Protein AF-Q116Q1-F1 (afdb_monomer_lite)

Structure (mmCIF, N/CA/C/O backbone):
data_AF-Q116Q1-F1
#
_entry.id   AF-Q116Q1-F1
#
loop_
_atom_site.group_PDB
_atom_site.id
_atom_site.type_symbol
_atom_site.label_atom_id
_atom_site.label_alt_id
_atom_site.label_comp_id
_atom_site.label_asym_id
_atom_site.label_entity_id
_atom_site.label_seq_id
_atom_site.pdbx_PDB_ins_code
_atom_site.Cartn_x
_atom_site.Cartn_y
_atom_site.Cartn_z
_atom_site.occupancy
_atom_site.B_iso_or_equiv
_atom_site.auth_seq_id
_atom_site.auth_comp_id
_atom_site.auth_asym_id
_atom_site.auth_atom_id
_atom_site.pdbx_PDB_model_num
ATOM 1 N N . MET A 1 1 ? -2.885 -5.735 7.124 1.00 96.00 1 MET A N 1
ATOM 2 C CA . MET A 1 1 ? -1.656 -5.070 6.624 1.00 96.00 1 MET A CA 1
ATOM 3 C C . MET A 1 1 ? -1.013 -5.910 5.526 1.00 96.00 1 MET A C 1
ATOM 5 O O . MET A 1 1 ? -1.281 -7.106 5.496 1.00 96.00 1 MET A O 1
ATOM 9 N N . GLY A 1 2 ? -0.150 -5.344 4.675 1.00 97.50 2 GLY A N 1
ATOM 10 C CA . GLY A 1 2 ? 0.591 -6.133 3.679 1.00 97.50 2 GLY A CA 1
ATOM 11 C C . GLY A 1 2 ? 1.700 -5.373 2.941 1.00 97.50 2 GLY A C 1
ATOM 12 O O . GLY A 1 2 ? 1.792 -4.153 3.033 1.00 97.50 2 GLY A O 1
ATOM 13 N N . VAL A 1 3 ? 2.550 -6.102 2.210 1.00 97.56 3 VAL A N 1
ATOM 14 C CA . VAL A 1 3 ? 3.649 -5.556 1.386 1.00 97.56 3 VAL A CA 1
ATOM 15 C C . VAL A 1 3 ? 3.452 -5.983 -0.068 1.00 97.56 3 VAL A C 1
ATOM 17 O O . VAL A 1 3 ? 3.069 -7.129 -0.308 1.00 97.56 3 VAL A O 1
ATOM 20 N N . SER A 1 4 ? 3.742 -5.116 -1.044 1.00 96.38 4 SER A N 1
ATOM 21 C CA . SER A 1 4 ? 3.689 -5.466 -2.475 1.00 96.38 4 SER A CA 1
ATOM 22 C C . SER A 1 4 ? 2.294 -5.995 -2.871 1.00 96.38 4 SER A C 1
ATOM 24 O O . SER A 1 4 ? 1.290 -5.313 -2.654 1.00 96.38 4 SER A O 1
ATOM 26 N N . SER A 1 5 ? 2.186 -7.217 -3.402 1.00 94.69 5 SER A N 1
ATOM 27 C CA . SER A 1 5 ? 0.910 -7.885 -3.704 1.00 94.69 5 SER A CA 1
ATOM 28 C C . SER A 1 5 ? 0.043 -8.122 -2.463 1.00 94.69 5 SER A C 1
ATOM 30 O O . SER A 1 5 ? -1.176 -7.986 -2.535 1.00 94.69 5 SER A O 1
ATOM 32 N N . GLY A 1 6 ? 0.646 -8.396 -1.303 1.00 97.50 6 GLY A N 1
ATOM 33 C CA . GLY A 1 6 ? -0.084 -8.454 -0.034 1.00 97.50 6 GLY A CA 1
ATOM 34 C C . GLY A 1 6 ? -0.644 -7.088 0.373 1.00 97.50 6 GLY A C 1
ATOM 35 O O . GLY A 1 6 ? -1.703 -7.011 0.986 1.00 97.50 6 GLY A O 1
ATOM 36 N N . GLY A 1 7 ? 0.037 -6.005 -0.009 1.00 98.06 7 GLY A N 1
ATOM 37 C CA . GLY A 1 7 ? -0.449 -4.636 0.156 1.00 98.06 7 GLY A CA 1
ATOM 38 C C . GLY A 1 7 ? -1.680 -4.352 -0.706 1.00 98.06 7 GLY A C 1
ATOM 39 O O . GLY A 1 7 ? -2.685 -3.865 -0.198 1.00 98.06 7 GLY A O 1
ATOM 40 N N . TYR A 1 8 ? -1.642 -4.749 -1.984 1.00 97.44 8 TYR A N 1
ATOM 41 C CA . TYR A 1 8 ? -2.812 -4.717 -2.874 1.00 97.44 8 TYR A CA 1
ATOM 42 C C . TYR A 1 8 ? -4.001 -5.478 -2.270 1.00 97.44 8 TYR A C 1
ATOM 44 O O . TYR A 1 8 ? -5.095 -4.928 -2.178 1.00 97.44 8 TYR A O 1
ATOM 52 N N . ALA A 1 9 ? -3.778 -6.710 -1.799 1.00 97.50 9 ALA A N 1
ATOM 53 C CA . ALA A 1 9 ? -4.835 -7.533 -1.215 1.00 97.50 9 ALA A CA 1
ATOM 54 C C . ALA A 1 9 ? -5.425 -6.903 0.055 1.00 97.50 9 ALA A C 1
ATOM 56 O O . ALA A 1 9 ? -6.639 -6.915 0.236 1.00 97.50 9 ALA A O 1
ATOM 57 N N . ALA A 1 10 ? -4.585 -6.311 0.911 1.00 98.44 10 ALA A N 1
ATOM 58 C CA . ALA A 1 10 ? -5.040 -5.620 2.113 1.00 98.44 10 ALA A CA 1
ATOM 59 C C . ALA A 1 10 ? -5.909 -4.395 1.784 1.00 98.44 10 ALA A C 1
ATOM 61 O O . ALA A 1 10 ? -6.931 -4.193 2.435 1.00 98.44 10 ALA A O 1
ATOM 62 N N . ILE A 1 11 ? -5.527 -3.608 0.772 1.00 98.56 11 ILE A N 1
ATOM 63 C CA . ILE A 1 11 ? -6.319 -2.459 0.314 1.00 98.56 11 ILE A CA 1
ATOM 64 C C . ILE A 1 11 ? -7.645 -2.942 -0.278 1.00 98.56 11 ILE A C 1
ATOM 66 O O . ILE A 1 11 ? -8.688 -2.483 0.164 1.00 98.56 11 ILE A O 1
ATOM 70 N N . LEU A 1 12 ? -7.617 -3.907 -1.205 1.00 97.81 12 LEU A N 1
ATOM 71 C CA . LEU A 1 12 ? -8.819 -4.495 -1.808 1.00 97.81 12 LEU A CA 1
ATOM 72 C C . LEU A 1 12 ? -9.795 -5.011 -0.744 1.00 97.81 12 LEU A C 1
ATOM 74 O O . LEU A 1 12 ? -10.980 -4.693 -0.786 1.00 97.81 12 LEU A O 1
ATOM 78 N N . PHE A 1 13 ? -9.296 -5.786 0.220 1.00 98.12 13 PHE A N 1
ATOM 79 C CA . PHE A 1 13 ? -10.111 -6.306 1.311 1.00 98.12 13 PHE A CA 1
ATOM 80 C C . PHE A 1 13 ? -10.707 -5.177 2.156 1.00 98.12 13 PHE A C 1
ATOM 82 O O . PHE A 1 13 ? -11.906 -5.183 2.408 1.00 98.12 13 PHE A O 1
ATOM 89 N N . GLY A 1 14 ? -9.902 -4.182 2.548 1.00 98.19 14 GLY A N 1
ATOM 90 C CA . GLY A 1 14 ? -10.401 -3.042 3.317 1.00 98.19 14 GLY A CA 1
ATOM 91 C C . GLY A 1 14 ? -11.479 -2.257 2.572 1.00 98.19 14 GLY A C 1
ATOM 92 O O . GLY A 1 14 ? -12.519 -1.955 3.147 1.00 98.19 14 GLY A O 1
ATOM 93 N N . SER A 1 15 ? -11.281 -2.053 1.269 1.00 98.00 15 SER A N 1
ATOM 94 C CA . SER A 1 15 ? -12.232 -1.393 0.376 1.00 98.00 15 SER A CA 1
ATOM 95 C C . SER A 1 15 ? -13.569 -2.119 0.260 1.00 98.00 15 SER A C 1
ATOM 97 O O . SER A 1 15 ? -14.615 -1.478 0.264 1.00 98.00 15 SER A O 1
ATOM 99 N N . LEU A 1 16 ? -13.553 -3.451 0.189 1.00 97.88 16 LEU A N 1
ATOM 100 C CA . LEU A 1 16 ? -14.773 -4.254 0.069 1.00 97.88 16 LEU A CA 1
ATOM 101 C C . LEU A 1 16 ? -15.479 -4.495 1.406 1.00 97.88 16 LEU A C 1
ATOM 103 O O . LEU A 1 16 ? -16.698 -4.644 1.432 1.00 97.88 16 LEU A O 1
ATOM 107 N N . CYS A 1 17 ? -14.724 -4.584 2.499 1.00 98.25 17 CYS A N 1
ATOM 108 C CA . CYS A 1 17 ? -15.245 -4.977 3.806 1.00 98.25 17 CYS A CA 1
ATOM 109 C C . CYS A 1 17 ? -15.451 -3.809 4.770 1.00 98.25 17 CYS A C 1
ATOM 111 O O . CYS A 1 17 ? -15.923 -4.059 5.876 1.00 98.25 17 CYS A O 1
ATOM 113 N N . HIS A 1 18 ? -15.117 -2.574 4.376 1.00 97.62 18 HIS A N 1
ATOM 114 C CA . HIS A 1 18 ? -15.358 -1.380 5.192 1.00 97.62 18 HIS A CA 1
ATOM 115 C C . HIS A 1 18 ? -14.740 -1.504 6.599 1.00 97.62 18 HIS A C 1
ATOM 117 O O . HIS A 1 18 ? -15.380 -1.269 7.622 1.00 97.62 18 HIS A O 1
ATOM 123 N N . ILE A 1 19 ? -13.482 -1.961 6.661 1.00 96.25 19 ILE A N 1
ATOM 124 C CA . ILE A 1 19 ? -12.756 -2.119 7.933 1.00 96.25 19 ILE A CA 1
ATOM 125 C C . ILE A 1 19 ? -12.252 -0.767 8.442 1.00 96.25 19 ILE A C 1
ATOM 127 O O . ILE A 1 19 ? -12.264 0.213 7.712 1.00 96.25 19 ILE A O 1
ATOM 131 N N . THR A 1 20 ? -11.729 -0.708 9.665 1.00 96.44 20 THR A N 1
ATOM 132 C CA . THR A 1 20 ? -11.251 0.565 10.226 1.00 96.44 20 THR A CA 1
ATOM 133 C C . THR A 1 20 ? -9.931 1.032 9.617 1.00 96.44 20 THR A C 1
ATOM 135 O O . THR A 1 20 ? -9.816 2.189 9.242 1.00 96.44 20 THR A O 1
ATOM 138 N N . ASN A 1 21 ? -8.927 0.155 9.510 1.00 97.94 21 ASN A N 1
ATOM 139 C CA . ASN A 1 21 ? -7.569 0.552 9.128 1.00 97.94 21 ASN A CA 1
ATOM 140 C C . ASN A 1 21 ? -6.888 -0.449 8.182 1.00 97.94 21 ASN A C 1
ATOM 142 O O . ASN A 1 21 ? -6.912 -1.664 8.401 1.00 97.94 21 ASN A O 1
ATOM 146 N N . VAL A 1 22 ? -6.160 0.068 7.192 1.00 98.25 22 VAL A N 1
ATOM 147 C CA . VAL A 1 22 ? -5.244 -0.682 6.322 1.00 98.25 22 VAL A CA 1
ATOM 148 C C . VAL A 1 22 ? -3.865 -0.033 6.352 1.00 98.25 22 VAL A C 1
ATOM 150 O O . VAL A 1 22 ? -3.713 1.132 6.011 1.00 98.25 22 VAL A O 1
ATOM 153 N N . ILE A 1 23 ? -2.826 -0.816 6.654 1.00 98.25 23 ILE A N 1
ATOM 154 C CA . ILE A 1 23 ? -1.431 -0.417 6.413 1.00 98.25 23 ILE A CA 1
ATOM 155 C C . ILE A 1 23 ? -0.876 -1.227 5.246 1.00 98.25 23 ILE A C 1
ATOM 157 O O . ILE A 1 23 ? -0.916 -2.464 5.268 1.00 98.25 23 ILE A O 1
ATOM 161 N N . SER A 1 24 ? -0.321 -0.541 4.252 1.00 98.25 24 SER A N 1
ATOM 162 C CA . SER A 1 24 ? 0.277 -1.172 3.083 1.00 98.25 24 SER A CA 1
ATOM 163 C C . SER A 1 24 ? 1.633 -0.566 2.735 1.00 98.25 24 SER A C 1
ATOM 165 O O . SER A 1 24 ? 1.777 0.652 2.665 1.00 98.25 24 SER A O 1
ATOM 167 N N . PHE A 1 25 ? 2.622 -1.414 2.463 1.00 98.19 25 PHE A N 1
ATOM 168 C CA . PHE A 1 25 ? 3.969 -1.004 2.069 1.00 98.19 25 PHE A CA 1
ATOM 169 C C . PHE A 1 25 ? 4.221 -1.356 0.609 1.00 98.19 25 PHE A C 1
ATOM 171 O O . PHE A 1 25 ? 4.010 -2.500 0.201 1.00 98.19 25 PHE A O 1
ATOM 178 N N . ILE A 1 26 ? 4.680 -0.376 -0.170 1.00 97.62 26 ILE A N 1
ATOM 179 C CA . ILE A 1 26 ? 4.964 -0.474 -1.607 1.00 97.62 26 ILE A CA 1
ATOM 180 C C . ILE A 1 26 ? 3.903 -1.281 -2.384 1.00 97.62 26 ILE A C 1
ATOM 182 O O . ILE A 1 26 ? 4.263 -2.193 -3.135 1.00 97.62 26 ILE A O 1
ATOM 186 N N . PRO A 1 27 ? 2.590 -1.021 -2.185 1.00 97.81 27 PRO A N 1
ATOM 187 C CA . PRO A 1 27 ? 1.555 -1.757 -2.899 1.00 97.81 27 PRO A CA 1
ATOM 188 C C . PRO A 1 27 ? 1.669 -1.538 -4.400 1.00 97.81 27 PRO A C 1
ATOM 190 O O . PRO A 1 27 ? 2.030 -0.454 -4.845 1.00 97.81 27 PRO A O 1
ATOM 193 N N . ARG A 1 28 ? 1.239 -2.532 -5.175 1.00 94.94 28 ARG A N 1
ATOM 194 C CA . ARG A 1 28 ? 0.952 -2.365 -6.601 1.00 94.94 28 ARG A CA 1
ATOM 195 C C . ARG A 1 28 ? -0.554 -2.176 -6.780 1.00 94.94 28 ARG A C 1
ATOM 197 O O . ARG A 1 28 ? -1.280 -3.158 -6.787 1.00 94.94 28 ARG A O 1
ATOM 204 N N . THR A 1 29 ? -1.035 -0.937 -6.857 1.00 96.25 29 THR A N 1
ATOM 205 C CA . THR A 1 29 ? -2.481 -0.616 -6.845 1.00 96.25 29 THR A CA 1
ATOM 206 C C . THR A 1 29 ? -3.115 -0.581 -8.235 1.00 96.25 29 THR A C 1
ATOM 208 O O . THR A 1 29 ? -4.340 -0.588 -8.349 1.00 96.25 29 THR A O 1
ATOM 211 N N . ASN A 1 30 ? -2.290 -0.552 -9.283 1.00 94.88 30 ASN A N 1
ATOM 212 C CA . ASN A 1 30 ? -2.715 -0.660 -10.667 1.00 94.88 30 ASN A CA 1
ATOM 213 C C . ASN A 1 30 ? -2.007 -1.851 -11.328 1.00 94.88 30 ASN A C 1
ATOM 215 O O . ASN A 1 30 ? -0.781 -1.875 -11.493 1.00 94.88 30 ASN A O 1
ATOM 219 N N . LEU A 1 31 ? -2.804 -2.850 -11.694 1.00 92.50 31 LEU A N 1
ATOM 220 C CA . LEU A 1 31 ? -2.360 -4.112 -12.270 1.00 92.50 31 LEU A CA 1
ATOM 221 C C . LEU A 1 31 ? -2.384 -4.117 -13.805 1.00 92.50 31 LEU A C 1
ATOM 223 O O . LEU A 1 31 ? -2.158 -5.168 -14.404 1.00 92.50 31 LEU A O 1
ATOM 227 N N . LYS A 1 32 ? -2.612 -2.969 -14.456 1.00 88.31 32 LYS A N 1
ATOM 228 C CA . LYS A 1 32 ? -2.663 -2.861 -15.919 1.00 88.31 32 LYS A CA 1
ATOM 229 C C . LYS A 1 32 ? -1.494 -3.586 -16.591 1.00 88.31 32 LYS A C 1
ATOM 231 O O . LYS A 1 32 ? -0.326 -3.369 -16.261 1.00 88.31 32 LYS A O 1
ATOM 236 N N . GLY A 1 33 ? -1.821 -4.441 -17.559 1.00 82.12 33 GLY A N 1
ATOM 237 C CA . GLY A 1 33 ? -0.846 -5.220 -18.328 1.00 82.12 33 GLY A CA 1
ATOM 238 C C . GLY A 1 33 ? -0.367 -6.512 -17.656 1.00 82.12 33 GLY A C 1
ATOM 239 O O . GLY A 1 33 ? 0.424 -7.239 -18.258 1.00 82.12 33 GLY A O 1
ATOM 240 N N . ILE A 1 34 ? -0.841 -6.843 -16.449 1.00 84.38 34 ILE A N 1
ATOM 241 C CA . ILE A 1 34 ? -0.650 -8.176 -15.866 1.00 84.38 34 ILE A CA 1
ATOM 242 C C . ILE A 1 34 ? -1.602 -9.166 -16.543 1.00 84.38 34 ILE A C 1
ATOM 244 O O . ILE A 1 34 ? -2.801 -8.926 -16.660 1.00 84.38 34 ILE A O 1
ATOM 248 N N . ARG A 1 35 ? -1.071 -10.316 -16.965 1.00 80.56 35 ARG A N 1
ATOM 249 C CA . ARG A 1 35 ? -1.886 -11.439 -17.448 1.00 80.56 35 ARG A CA 1
ATOM 250 C C . ARG A 1 35 ? -2.498 -12.190 -16.265 1.00 80.56 35 ARG A C 1
ATOM 252 O O . ARG A 1 35 ? -1.827 -12.382 -15.257 1.00 80.56 35 ARG A O 1
ATOM 259 N N . GLY A 1 36 ? -3.730 -12.670 -16.415 1.00 76.06 36 GLY A N 1
ATOM 260 C CA . GLY A 1 36 ? -4.406 -13.474 -15.388 1.00 76.06 36 GLY A CA 1
ATOM 261 C C . GLY A 1 36 ? -5.237 -12.673 -14.384 1.00 76.06 36 GLY A C 1
ATOM 262 O O . GLY A 1 36 ? -5.636 -13.222 -13.361 1.00 76.06 36 GLY A O 1
ATOM 263 N N . ILE A 1 37 ? -5.526 -11.398 -14.669 1.00 76.00 37 ILE A N 1
ATOM 264 C CA . ILE A 1 37 ? -6.600 -10.681 -13.976 1.00 76.00 37 ILE A CA 1
ATOM 265 C C . ILE A 1 37 ? -7.918 -11.348 -14.371 1.00 76.00 37 ILE A C 1
ATOM 267 O O . ILE A 1 37 ? -8.279 -11.372 -15.545 1.00 76.00 37 ILE A O 1
ATOM 271 N N . VAL A 1 38 ? -8.592 -11.937 -13.386 1.00 75.62 38 VAL A N 1
ATOM 272 C CA . VAL A 1 38 ? -9.852 -12.666 -13.596 1.00 75.62 38 VAL A CA 1
ATOM 273 C C . VAL A 1 38 ? -11.019 -11.693 -13.767 1.00 75.62 38 VAL A C 1
ATOM 275 O O . VAL A 1 38 ? -11.920 -11.950 -14.558 1.00 75.62 38 VAL A O 1
ATOM 278 N N . ASP A 1 39 ? -10.978 -10.563 -13.057 1.00 87.38 39 ASP A N 1
ATOM 279 C CA . ASP A 1 39 ? -12.001 -9.522 -13.113 1.00 87.38 39 ASP A CA 1
ATOM 280 C C . ASP A 1 39 ? -11.353 -8.132 -13.203 1.00 87.38 39 ASP A C 1
ATOM 282 O O . ASP A 1 39 ? -10.658 -7.673 -12.289 1.00 87.38 39 ASP A O 1
ATOM 286 N N . ASN A 1 40 ? -11.609 -7.455 -14.325 1.00 88.88 40 ASN A N 1
ATOM 287 C CA . ASN A 1 40 ? -11.079 -6.129 -14.641 1.00 88.88 40 ASN A CA 1
ATOM 288 C C . ASN A 1 40 ? -11.537 -5.052 -13.648 1.00 88.88 40 ASN A C 1
ATOM 290 O O . ASN A 1 40 ? -10.868 -4.027 -13.514 1.00 88.88 40 ASN A O 1
ATOM 294 N N . LYS A 1 41 ? -12.635 -5.278 -12.911 1.00 91.69 41 LYS A N 1
ATOM 295 C CA . LYS A 1 41 ? -13.083 -4.387 -11.832 1.00 91.69 41 LYS A CA 1
ATOM 296 C C . LYS A 1 41 ? -11.994 -4.174 -10.781 1.00 91.69 41 LYS A C 1
ATOM 298 O O . LYS A 1 41 ? -11.883 -3.079 -10.232 1.00 91.69 41 LYS A O 1
ATOM 303 N N . TYR A 1 42 ? -11.185 -5.199 -10.518 1.00 93.25 42 TYR A N 1
ATOM 304 C CA . TYR A 1 42 ? -10.134 -5.163 -9.503 1.00 93.25 42 TYR A CA 1
ATOM 305 C C . TYR A 1 42 ? -8.753 -4.820 -10.079 1.00 93.25 42 TYR A C 1
ATOM 307 O O . TYR A 1 42 ? -7.777 -4.780 -9.333 1.00 93.25 42 TYR A O 1
ATOM 315 N N . GLU A 1 43 ? -8.637 -4.530 -11.380 1.00 94.81 43 GLU A N 1
ATOM 316 C CA . GLU A 1 43 ? -7.355 -4.159 -11.995 1.00 94.81 43 GLU A CA 1
ATOM 317 C C . GLU A 1 43 ? -6.760 -2.897 -11.354 1.00 94.81 43 GLU A C 1
ATOM 319 O O . GLU A 1 43 ? -5.566 -2.854 -11.050 1.00 94.81 43 GLU A O 1
ATOM 324 N N . ASN A 1 44 ? -7.587 -1.871 -11.143 1.00 96.12 44 ASN A N 1
ATOM 325 C CA . ASN A 1 44 ? -7.169 -0.612 -10.543 1.00 96.12 44 ASN A CA 1
ATOM 326 C C . ASN A 1 44 ? -7.965 -0.344 -9.267 1.00 96.12 44 ASN A C 1
ATOM 328 O O . ASN A 1 44 ? -9.165 -0.063 -9.318 1.00 96.12 44 ASN A O 1
ATOM 332 N N . LEU A 1 45 ? -7.269 -0.363 -8.128 1.00 97.12 45 LEU A N 1
ATOM 333 C CA . LEU A 1 45 ? -7.885 -0.156 -6.820 1.00 97.12 45 LEU A CA 1
ATOM 334 C C . LEU A 1 45 ? -8.533 1.226 -6.671 1.00 97.12 45 LEU A C 1
ATOM 336 O O . LEU A 1 45 ? -9.445 1.378 -5.868 1.00 97.12 45 LEU A O 1
ATOM 340 N N . LYS A 1 46 ? -8.143 2.212 -7.489 1.00 96.69 46 LYS A N 1
ATOM 341 C CA . LYS A 1 46 ? -8.742 3.555 -7.495 1.00 96.69 46 LYS A CA 1
ATOM 342 C C . LYS A 1 46 ? -10.264 3.532 -7.659 1.00 96.69 46 LYS A C 1
ATOM 344 O O . LYS A 1 46 ? -10.945 4.408 -7.145 1.00 96.69 46 LYS A O 1
ATOM 349 N N . ASN A 1 47 ? -10.793 2.527 -8.354 1.00 95.12 47 ASN A N 1
ATOM 350 C CA . ASN A 1 47 ? -12.221 2.417 -8.652 1.00 95.12 47 ASN A CA 1
ATOM 351 C C . ASN A 1 47 ? -13.039 1.759 -7.532 1.00 95.12 47 ASN A C 1
ATOM 353 O O . ASN A 1 47 ? -14.256 1.655 -7.662 1.00 95.12 47 ASN A O 1
ATOM 357 N N . ILE A 1 48 ? -12.388 1.265 -6.478 1.00 96.50 48 ILE A N 1
ATOM 358 C CA . ILE A 1 48 ? -13.052 0.527 -5.398 1.00 96.50 48 ILE A CA 1
ATOM 359 C C . ILE A 1 48 ? -12.757 1.083 -4.004 1.00 96.50 48 ILE A C 1
ATOM 361 O O . ILE A 1 48 ? -13.402 0.633 -3.065 1.00 96.50 48 ILE A O 1
ATOM 365 N N . ILE A 1 49 ? -11.810 2.024 -3.860 1.00 97.75 49 ILE A N 1
ATOM 366 C CA . ILE A 1 49 ? -11.518 2.676 -2.575 1.00 97.75 49 ILE A CA 1
ATOM 367 C C . ILE A 1 49 ? -12.811 3.220 -1.964 1.00 97.75 49 ILE A C 1
ATOM 369 O O . ILE A 1 49 ? -13.574 3.930 -2.621 1.00 97.75 49 ILE A O 1
ATOM 373 N N . ASN A 1 50 ? -13.028 2.890 -0.694 1.00 97.56 50 ASN A N 1
ATOM 374 C CA . ASN A 1 50 ? -14.094 3.454 0.122 1.00 97.56 50 ASN A CA 1
ATOM 375 C C . ASN A 1 50 ? -13.573 4.646 0.955 1.00 97.56 50 ASN A C 1
ATOM 377 O O . ASN A 1 50 ? -12.369 4.918 1.018 1.00 97.56 50 ASN A O 1
ATOM 381 N N . ASN A 1 51 ? -14.492 5.372 1.590 1.00 95.94 51 ASN A N 1
ATOM 382 C CA . ASN A 1 51 ? -14.170 6.584 2.352 1.00 95.94 51 ASN A CA 1
ATOM 383 C C . ASN A 1 51 ? -14.187 6.382 3.873 1.00 95.94 51 ASN A C 1
ATOM 385 O O . ASN A 1 51 ? -13.917 7.328 4.603 1.00 95.94 51 ASN A O 1
ATOM 389 N N . ASP A 1 52 ? -14.527 5.187 4.344 1.00 97.19 52 ASP A N 1
ATOM 390 C CA . ASP A 1 52 ? -14.732 4.849 5.754 1.00 97.19 52 ASP A CA 1
ATOM 391 C C . ASP A 1 52 ? -13.657 3.918 6.335 1.00 97.19 52 ASP A C 1
ATOM 393 O O . ASP A 1 52 ? -13.613 3.717 7.545 1.00 97.19 52 ASP A O 1
ATOM 397 N N . THR A 1 53 ? -12.760 3.391 5.499 1.00 98.12 53 THR A N 1
ATOM 398 C CA . THR A 1 53 ? -11.514 2.759 5.944 1.00 98.12 53 THR A CA 1
ATOM 399 C C . THR A 1 53 ? -10.369 3.759 5.886 1.00 98.12 53 THR A C 1
ATOM 401 O O . THR A 1 53 ? -10.170 4.384 4.854 1.00 98.12 53 THR A O 1
ATOM 404 N N . ASP A 1 54 ? -9.549 3.853 6.929 1.00 97.88 54 ASP A N 1
ATOM 405 C CA . ASP A 1 54 ? -8.319 4.645 6.905 1.00 97.88 54 ASP A CA 1
ATOM 406 C C . ASP A 1 54 ? -7.168 3.842 6.282 1.00 97.88 54 ASP A C 1
ATOM 408 O O . ASP A 1 54 ? -6.760 2.788 6.779 1.00 97.88 54 ASP A O 1
ATOM 412 N N . TYR A 1 55 ? -6.599 4.340 5.186 1.00 98.44 55 TYR A N 1
ATOM 413 C CA . TYR A 1 55 ? -5.516 3.679 4.461 1.00 98.44 55 TYR A CA 1
ATOM 414 C C . TYR A 1 55 ? -4.200 4.431 4.639 1.00 98.44 55 TYR A C 1
ATOM 416 O O . TYR A 1 55 ? -4.023 5.551 4.161 1.00 98.44 55 TYR A O 1
ATOM 424 N N . LEU A 1 56 ? -3.218 3.771 5.243 1.00 98.31 56 LEU A N 1
ATOM 425 C CA . LEU A 1 56 ? -1.851 4.258 5.365 1.00 98.31 56 LEU A CA 1
ATOM 426 C C . LEU A 1 56 ? -0.938 3.531 4.373 1.00 98.31 56 LEU A C 1
ATOM 428 O O . LEU A 1 56 ? -0.635 2.344 4.528 1.00 98.31 56 LEU A O 1
ATOM 432 N N . LEU A 1 57 ? -0.483 4.251 3.350 1.00 98.56 57 LEU A N 1
ATOM 433 C CA . LEU A 1 57 ? 0.335 3.713 2.265 1.00 98.56 57 LEU A CA 1
ATOM 434 C C . LEU A 1 57 ? 1.775 4.211 2.381 1.00 98.56 57 LEU A C 1
ATOM 436 O O . LEU A 1 57 ? 2.042 5.403 2.248 1.00 98.56 57 LEU A O 1
ATOM 440 N N . TYR A 1 58 ? 2.727 3.305 2.563 1.00 98.25 58 TYR A N 1
ATOM 441 C CA . TYR A 1 58 ? 4.152 3.621 2.501 1.00 98.25 58 TYR A CA 1
ATOM 442 C C . TYR A 1 58 ? 4.664 3.387 1.085 1.00 98.25 58 TYR A C 1
ATOM 444 O O . TY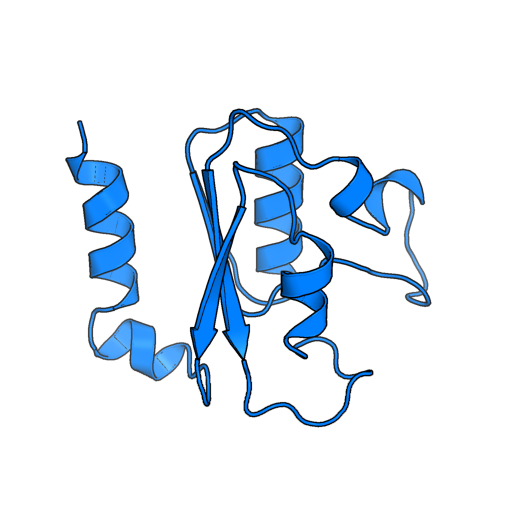R A 1 58 ? 4.553 2.278 0.571 1.00 98.25 58 TYR A O 1
ATOM 452 N N . GLY A 1 59 ? 5.242 4.408 0.455 1.00 97.56 59 GLY A N 1
ATOM 453 C CA . GLY A 1 59 ? 5.834 4.290 -0.879 1.00 97.56 59 GLY A CA 1
ATOM 454 C C . GLY A 1 59 ? 7.316 4.657 -0.910 1.00 97.56 59 GLY A C 1
ATOM 455 O O . GLY A 1 59 ? 7.782 5.456 -0.093 1.00 97.56 59 GLY A O 1
ATOM 456 N N . ASP A 1 60 ? 8.051 4.062 -1.851 1.00 96.62 60 ASP A N 1
ATOM 457 C CA . ASP A 1 60 ? 9.507 4.188 -1.956 1.00 96.62 60 ASP A CA 1
ATOM 458 C C . ASP A 1 60 ? 9.922 5.181 -3.056 1.00 96.62 60 ASP A C 1
ATOM 460 O O . ASP A 1 60 ? 9.589 5.014 -4.229 1.00 96.62 60 ASP A O 1
ATOM 464 N N . LEU A 1 61 ? 10.681 6.210 -2.676 1.00 97.19 61 LEU A N 1
ATOM 465 C CA . LEU A 1 61 ? 11.240 7.239 -3.561 1.00 97.19 61 LEU A CA 1
ATOM 466 C C . LEU A 1 61 ? 12.587 6.845 -4.197 1.00 97.19 61 LEU A C 1
ATOM 468 O O . LEU A 1 61 ? 13.117 7.569 -5.054 1.00 97.19 61 LEU A O 1
ATOM 472 N N . SER A 1 62 ? 13.190 5.741 -3.752 1.00 96.69 62 SER A N 1
ATOM 473 C CA . SER A 1 62 ? 14.466 5.248 -4.279 1.00 96.69 62 SER A CA 1
ATOM 474 C C . SER A 1 62 ? 14.306 4.535 -5.626 1.00 96.69 62 SER A C 1
ATOM 476 O O . SER A 1 62 ? 15.207 4.608 -6.461 1.00 96.69 62 SER A O 1
ATOM 478 N N . VAL A 1 63 ? 13.137 3.943 -5.888 1.00 95.88 63 VAL A N 1
ATOM 479 C CA . VAL A 1 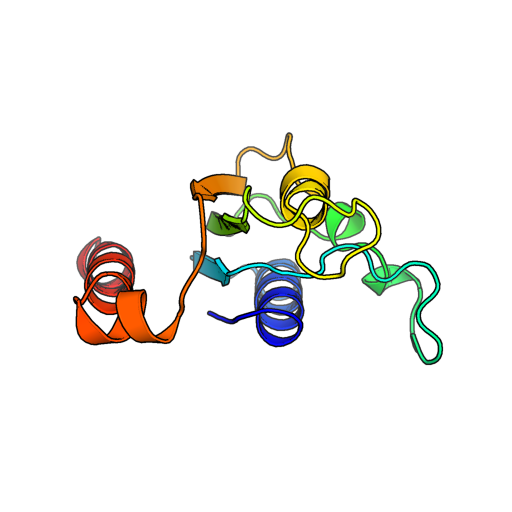63 ? 12.796 3.302 -7.163 1.00 95.88 63 VAL A CA 1
ATOM 480 C C . VAL A 1 63 ? 12.635 4.376 -8.243 1.00 95.88 63 VAL A C 1
ATOM 482 O O . VAL A 1 63 ? 11.712 5.183 -8.180 1.00 95.88 63 VAL A O 1
ATOM 485 N N . LYS A 1 64 ? 13.547 4.420 -9.224 1.00 95.19 64 LYS A N 1
ATOM 486 C CA . LYS A 1 64 ? 13.550 5.447 -10.290 1.00 95.19 64 LYS A CA 1
ATOM 487 C C . LYS A 1 64 ? 12.795 5.047 -11.551 1.00 95.19 64 LYS A C 1
ATOM 489 O O . LYS A 1 64 ? 12.284 5.917 -12.252 1.00 95.19 64 LYS 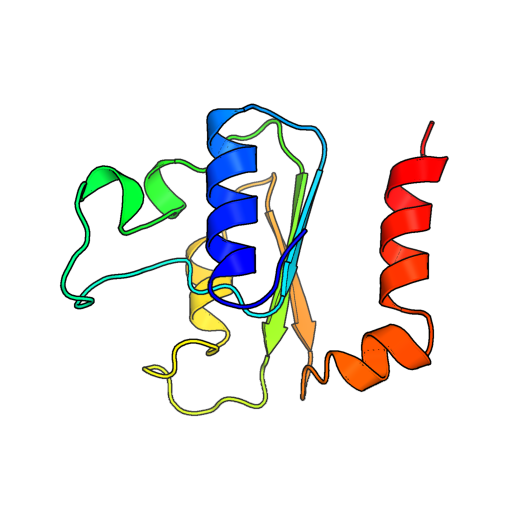A O 1
ATOM 494 N N . ASP A 1 65 ? 12.729 3.752 -11.842 1.00 95.19 65 ASP A N 1
ATOM 495 C CA . ASP A 1 65 ? 11.949 3.257 -12.971 1.00 95.19 65 ASP A CA 1
ATOM 496 C C . ASP A 1 65 ? 10.452 3.355 -12.651 1.00 95.19 65 ASP A C 1
ATOM 498 O O . ASP A 1 65 ? 9.948 2.680 -11.754 1.00 95.19 65 ASP A O 1
ATOM 502 N N . LYS A 1 66 ? 9.739 4.192 -13.411 1.00 90.94 66 LYS A N 1
ATOM 503 C CA . LYS A 1 66 ? 8.293 4.413 -13.271 1.00 90.94 66 LYS A CA 1
ATOM 504 C C . LYS A 1 66 ? 7.461 3.165 -13.559 1.00 90.94 66 LYS A C 1
ATOM 506 O O . LYS A 1 66 ? 6.333 3.075 -13.079 1.00 90.94 66 LYS A O 1
ATOM 511 N N . ASN A 1 67 ? 7.997 2.224 -14.335 1.00 90.62 67 ASN A N 1
ATOM 512 C CA . ASN A 1 67 ? 7.319 0.973 -14.666 1.00 90.62 67 ASN A CA 1
ATOM 513 C C . ASN A 1 67 ? 7.555 -0.118 -13.615 1.00 90.62 67 ASN A C 1
ATOM 515 O O . ASN A 1 67 ? 6.925 -1.174 -13.673 1.00 90.62 67 ASN A O 1
ATOM 519 N N . HIS A 1 68 ? 8.437 0.123 -12.642 1.00 93.31 68 HIS A N 1
ATOM 520 C CA . HIS A 1 68 ? 8.698 -0.829 -11.578 1.00 93.31 68 HIS A CA 1
ATOM 521 C C . HIS A 1 68 ? 7.462 -1.003 -10.685 1.00 93.31 68 HIS A C 1
ATOM 523 O O . HIS A 1 68 ? 6.797 -0.041 -10.296 1.00 93.31 68 HIS A O 1
ATOM 529 N N . ASN A 1 69 ? 7.187 -2.244 -10.283 1.00 92.56 69 ASN A N 1
ATOM 530 C CA . ASN A 1 69 ? 5.988 -2.608 -9.514 1.00 92.56 69 ASN A CA 1
ATOM 531 C C . ASN A 1 69 ? 5.894 -1.940 -8.134 1.00 92.56 69 ASN A C 1
ATOM 533 O O . ASN A 1 69 ? 4.822 -1.922 -7.538 1.00 92.56 69 ASN A O 1
ATOM 537 N N . HIS A 1 70 ? 7.015 -1.428 -7.629 1.00 94.81 70 HIS A N 1
ATOM 538 C CA . HIS A 1 70 ? 7.137 -0.757 -6.328 1.00 94.81 70 HIS A CA 1
ATOM 539 C C . HIS A 1 70 ? 7.411 0.744 -6.445 1.00 94.81 70 HIS A C 1
ATOM 541 O O . HIS A 1 70 ? 7.749 1.381 -5.451 1.00 94.81 70 HIS A O 1
ATOM 547 N N . HIS A 1 71 ? 7.308 1.312 -7.648 1.00 96.75 71 HIS A N 1
ATOM 548 C CA . HIS A 1 71 ? 7.460 2.749 -7.837 1.00 96.75 71 HIS A CA 1
ATOM 549 C C . HIS A 1 71 ? 6.366 3.518 -7.074 1.00 96.75 71 HIS A C 1
ATOM 551 O O . HIS A 1 71 ? 5.211 3.087 -7.025 1.00 96.75 71 HIS A O 1
ATOM 557 N N . ILE A 1 72 ? 6.711 4.682 -6.509 1.00 97.56 72 ILE A N 1
ATOM 558 C CA . ILE A 1 72 ? 5.809 5.522 -5.696 1.00 97.56 72 ILE A CA 1
ATOM 559 C C . ILE A 1 72 ? 4.482 5.867 -6.391 1.00 97.56 72 ILE A C 1
ATOM 561 O O . ILE A 1 72 ? 3.459 6.014 -5.722 1.00 97.56 72 ILE A O 1
ATOM 565 N N . SER A 1 73 ? 4.466 5.903 -7.727 1.00 97.19 73 SER A N 1
ATOM 566 C CA . SER A 1 73 ? 3.252 6.142 -8.520 1.00 97.19 73 SER A CA 1
ATOM 567 C C . SER A 1 73 ? 2.137 5.132 -8.244 1.00 97.19 73 SER A C 1
ATOM 569 O O . SER A 1 73 ? 0.971 5.436 -8.476 1.00 97.19 73 SER A O 1
ATOM 571 N N . GLN A 1 74 ? 2.459 3.939 -7.736 1.00 97.19 74 GLN A N 1
ATOM 572 C CA . GLN A 1 74 ? 1.449 2.982 -7.297 1.00 97.19 74 GLN A CA 1
ATOM 573 C C . GLN A 1 74 ? 0.700 3.478 -6.052 1.00 97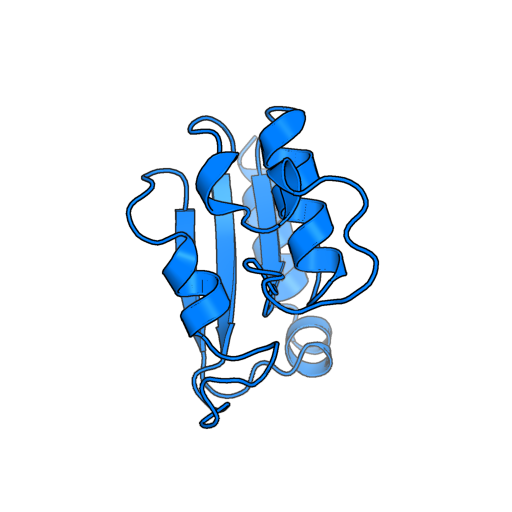.19 74 GLN A C 1
ATOM 575 O O . GLN A 1 74 ? -0.507 3.294 -5.960 1.00 97.19 74 GLN A O 1
ATOM 580 N N . CYS A 1 75 ? 1.358 4.155 -5.111 1.00 98.06 75 CYS A N 1
ATOM 581 C CA . CYS A 1 75 ? 0.653 4.813 -4.009 1.00 98.06 75 CYS A CA 1
ATOM 582 C C . CYS A 1 75 ? -0.096 6.056 -4.511 1.00 98.06 75 CYS A C 1
ATOM 584 O O . CYS A 1 75 ? -1.267 6.233 -4.191 1.00 98.06 75 CYS A O 1
ATOM 586 N N . GLU A 1 76 ? 0.554 6.884 -5.335 1.00 97.88 76 GLU A N 1
ATOM 587 C CA . GLU A 1 76 ? -0.014 8.147 -5.845 1.00 97.88 76 GLU A CA 1
ATOM 588 C C . GLU A 1 76 ? -1.216 7.934 -6.781 1.00 97.88 76 GLU A C 1
ATOM 590 O O . GLU A 1 76 ? -2.061 8.810 -6.919 1.00 97.88 76 GLU A O 1
ATOM 595 N N . ASN A 1 77 ? -1.372 6.745 -7.371 1.00 97.69 77 ASN A N 1
ATOM 596 C CA . ASN A 1 77 ? -2.586 6.367 -8.100 1.00 97.69 77 ASN A CA 1
ATOM 597 C C . ASN A 1 77 ? -3.859 6.521 -7.239 1.00 97.69 77 ASN A C 1
ATOM 599 O O . ASN A 1 77 ? -4.925 6.838 -7.774 1.00 97.69 77 ASN A O 1
ATOM 603 N N . LEU A 1 78 ? -3.730 6.345 -5.919 1.00 97.81 78 LEU A N 1
ATOM 604 C CA . LEU A 1 78 ? -4.797 6.502 -4.928 1.00 97.81 78 LEU A CA 1
ATOM 605 C C . LEU A 1 78 ? -4.776 7.876 -4.232 1.00 97.81 78 LEU A C 1
ATOM 607 O O . LEU A 1 78 ? -5.469 8.074 -3.241 1.00 97.81 78 LEU A O 1
ATOM 611 N N . GLU A 1 79 ? -3.989 8.837 -4.715 1.00 95.81 79 GLU A N 1
ATOM 612 C CA . GLU A 1 79 ? -4.002 10.202 -4.185 1.00 95.81 79 GLU A CA 1
ATOM 613 C C . GLU A 1 79 ? -5.337 10.904 -4.504 1.00 95.81 79 GLU A C 1
ATOM 615 O O . GLU A 1 79 ? -5.952 10.670 -5.551 1.00 95.81 79 GLU A O 1
ATOM 620 N N . GLY A 1 80 ? -5.785 11.766 -3.587 1.00 94.38 80 GLY A N 1
ATOM 621 C CA . GLY A 1 80 ? -7.015 12.556 -3.715 1.00 94.38 80 GLY A CA 1
ATOM 622 C C . GLY A 1 80 ? -8.215 12.039 -2.913 1.00 94.38 80 GLY A C 1
ATOM 623 O O . GLY A 1 80 ? -9.178 12.782 -2.746 1.00 94.38 80 GLY A O 1
ATOM 624 N N . PHE A 1 81 ? -8.159 10.820 -2.371 1.00 96.75 81 PHE A N 1
ATOM 625 C CA . PHE A 1 81 ? -9.152 10.334 -1.404 1.00 96.75 81 PHE A CA 1
ATOM 626 C C . PHE A 1 81 ? -8.797 10.815 0.006 1.00 96.75 81 PHE A C 1
ATOM 628 O O . PHE A 1 81 ? -7.645 10.704 0.422 1.00 96.75 81 PHE A O 1
ATOM 635 N N . SER A 1 82 ? -9.781 11.306 0.764 1.00 96.50 82 SER A N 1
ATOM 636 C CA . SER A 1 82 ? -9.568 11.775 2.143 1.00 96.50 82 SER A CA 1
ATOM 637 C C . SER A 1 82 ? -9.174 10.654 3.106 1.00 96.50 82 SER A C 1
ATOM 639 O O . SER A 1 82 ? -8.487 10.914 4.087 1.00 96.50 82 SER A O 1
ATOM 641 N N . SER A 1 83 ? -9.582 9.419 2.804 1.00 97.12 83 SER A N 1
ATOM 642 C CA . SER A 1 83 ? -9.251 8.201 3.548 1.00 97.12 83 SER A CA 1
ATOM 643 C C . SER A 1 83 ? -7.828 7.686 3.294 1.00 97.12 83 SER A C 1
ATOM 645 O O . SER A 1 83 ? -7.363 6.782 3.986 1.00 97.12 83 SER A O 1
ATOM 647 N N . ILE A 1 84 ? -7.108 8.231 2.306 1.00 98.31 84 ILE A N 1
ATOM 648 C CA . ILE A 1 84 ? -5.762 7.785 1.935 1.00 98.31 84 ILE A CA 1
ATOM 649 C C . ILE A 1 84 ? -4.712 8.743 2.504 1.00 98.31 84 ILE A C 1
ATOM 651 O O . ILE A 1 84 ? -4.661 9.926 2.170 1.00 98.31 84 ILE A O 1
ATOM 655 N N . LYS A 1 85 ? -3.770 8.199 3.275 1.00 98.12 85 LYS A N 1
ATOM 656 C CA . LYS A 1 85 ? -2.545 8.881 3.699 1.00 98.12 85 LYS A CA 1
ATOM 657 C C . LYS A 1 85 ? -1.325 8.197 3.097 1.00 98.12 85 LYS A C 1
ATOM 659 O O . LYS A 1 85 ? -1.069 7.024 3.355 1.00 98.12 85 LYS A O 1
ATOM 664 N N . ILE A 1 86 ? -0.523 8.947 2.342 1.00 98.44 86 ILE A N 1
ATOM 665 C CA . ILE A 1 86 ? 0.710 8.437 1.726 1.00 98.44 86 ILE A CA 1
ATOM 666 C C . ILE A 1 86 ? 1.929 8.932 2.505 1.00 98.44 86 ILE A C 1
ATOM 668 O O . ILE A 1 86 ? 2.168 10.132 2.624 1.00 98.44 86 ILE A O 1
ATOM 672 N N . VAL A 1 87 ? 2.744 8.000 2.993 1.00 97.62 87 VAL A N 1
ATOM 673 C CA . VAL A 1 87 ? 4.049 8.275 3.599 1.00 97.62 87 VAL A CA 1
ATOM 674 C C . VAL A 1 87 ? 5.138 7.927 2.591 1.00 97.62 87 VAL A C 1
ATOM 676 O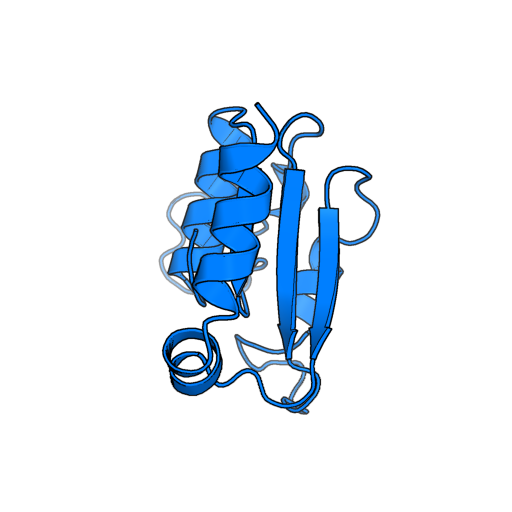 O . VAL A 1 87 ? 5.366 6.763 2.264 1.00 97.62 87 VAL A O 1
ATOM 679 N N . LYS A 1 88 ? 5.837 8.950 2.098 1.00 97.12 88 LYS A N 1
ATOM 680 C CA . LYS A 1 88 ? 6.933 8.795 1.134 1.00 97.12 88 LYS A CA 1
ATOM 681 C C . LYS A 1 88 ? 8.255 8.608 1.888 1.00 97.12 88 LYS A C 1
ATOM 683 O O . LYS A 1 88 ? 8.601 9.424 2.743 1.00 97.12 88 LYS A O 1
ATOM 688 N N . LYS A 1 89 ? 8.991 7.532 1.605 1.00 95.06 89 LYS A N 1
ATOM 689 C CA . LYS A 1 89 ? 10.281 7.203 2.242 1.00 95.06 89 LYS A CA 1
ATOM 690 C C . LYS A 1 89 ? 11.339 6.925 1.180 1.00 95.06 89 LYS A C 1
ATOM 692 O O . LYS A 1 89 ? 11.021 6.453 0.097 1.00 95.06 89 LYS A O 1
ATOM 697 N N . ILE A 1 90 ? 12.601 7.215 1.488 1.00 94.25 90 ILE A N 1
ATOM 698 C CA . ILE A 1 90 ? 13.738 6.787 0.666 1.00 94.25 90 ILE A CA 1
ATOM 699 C C . ILE A 1 90 ? 14.186 5.425 1.194 1.00 94.25 90 ILE A C 1
ATOM 701 O O . ILE A 1 90 ? 14.577 5.353 2.356 1.00 94.25 90 ILE A O 1
ATOM 705 N N . SER A 1 91 ? 14.165 4.396 0.343 1.00 89.56 91 SER A N 1
ATOM 706 C CA . SER A 1 91 ? 14.575 3.023 0.668 1.00 89.56 91 SER A CA 1
ATOM 707 C C . SER A 1 91 ? 13.708 2.387 1.760 1.00 89.56 91 SER A C 1
ATOM 709 O O . SER A 1 91 ? 13.958 2.526 2.961 1.00 89.56 91 SER A O 1
ATOM 711 N N . LEU A 1 92 ? 12.649 1.691 1.341 1.00 93.06 92 LEU A N 1
ATOM 712 C CA . LEU A 1 92 ? 11.779 0.932 2.241 1.00 93.06 92 LEU A CA 1
ATOM 713 C C . LEU A 1 92 ? 12.331 -0.481 2.470 1.00 93.06 92 LEU A C 1
ATOM 715 O O . LEU A 1 92 ? 11.935 -1.441 1.814 1.00 93.06 92 LEU A O 1
ATOM 719 N N . ASP A 1 93 ? 13.223 -0.613 3.453 1.00 94.38 93 ASP A N 1
ATOM 720 C CA . ASP A 1 93 ? 13.688 -1.912 3.946 1.00 94.38 93 ASP A CA 1
ATOM 721 C C . ASP A 1 93 ? 12.751 -2.445 5.041 1.00 94.38 93 ASP A C 1
ATOM 723 O O . ASP A 1 93 ? 12.793 -2.026 6.200 1.00 94.38 93 ASP A O 1
ATOM 727 N N . MET A 1 94 ? 11.918 -3.417 4.674 1.00 94.50 94 MET A N 1
ATOM 728 C CA . MET A 1 94 ? 10.957 -4.028 5.593 1.00 94.50 94 MET A CA 1
ATOM 729 C C . MET A 1 94 ? 11.610 -4.756 6.771 1.00 94.50 94 MET A C 1
ATOM 731 O O . MET A 1 94 ? 11.021 -4.797 7.851 1.00 94.50 94 MET A O 1
ATOM 735 N N . LYS A 1 95 ? 12.811 -5.323 6.591 1.00 95.88 95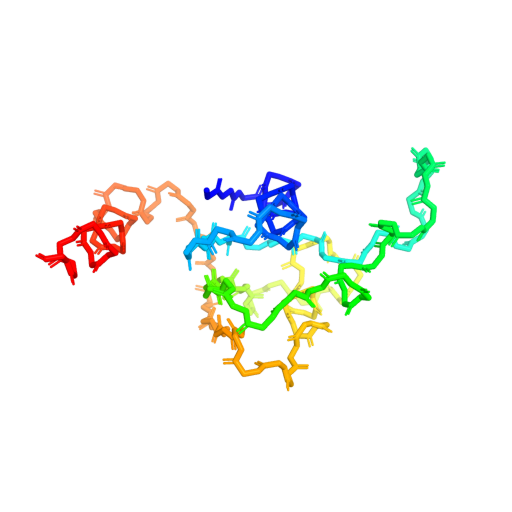 LYS A N 1
ATOM 736 C CA . LYS A 1 95 ? 13.539 -5.974 7.683 1.00 95.88 95 LYS A CA 1
ATOM 737 C C . LYS A 1 95 ? 13.959 -4.928 8.706 1.00 95.88 95 LYS A C 1
ATOM 739 O O . LYS A 1 95 ? 13.721 -5.124 9.892 1.00 95.88 95 LYS A O 1
ATOM 744 N N . LYS A 1 96 ? 14.496 -3.796 8.247 1.00 96.56 96 LYS A N 1
ATOM 745 C CA . LYS A 1 96 ? 14.865 -2.684 9.128 1.00 96.56 96 LYS A CA 1
ATOM 746 C C . LYS A 1 96 ? 13.659 -2.149 9.903 1.00 96.56 96 LYS A C 1
ATOM 748 O O . LYS A 1 96 ? 13.734 -2.078 11.121 1.00 96.56 96 LYS A O 1
ATOM 753 N N . LEU A 1 97 ? 12.544 -1.867 9.221 1.00 95.56 97 LEU A N 1
ATOM 754 C CA . LEU A 1 97 ? 11.314 -1.360 9.857 1.00 95.56 97 LEU A CA 1
ATOM 755 C C . LEU A 1 97 ? 10.708 -2.329 10.884 1.00 95.56 97 LEU A C 1
ATOM 757 O O . LEU A 1 97 ? 9.995 -1.918 11.802 1.00 95.56 97 LEU A O 1
ATOM 761 N N . ARG A 1 98 ? 10.926 -3.634 10.695 1.00 96.19 98 ARG A N 1
ATOM 762 C CA . ARG A 1 98 ? 10.558 -4.661 11.673 1.00 96.19 98 ARG A CA 1
ATOM 763 C C . ARG A 1 98 ? 11.517 -4.635 12.861 1.00 96.19 98 ARG A C 1
ATOM 765 O O . ARG A 1 98 ? 11.059 -4.589 13.998 1.00 96.19 98 ARG A O 1
ATOM 772 N N . ASP A 1 99 ? 12.817 -4.689 12.586 1.00 97.56 99 ASP A N 1
ATOM 773 C CA . ASP A 1 99 ? 13.865 -4.864 13.593 1.00 97.56 99 ASP A CA 1
ATOM 774 C C . ASP A 1 99 ? 14.031 -3.613 14.479 1.00 97.56 99 ASP A C 1
ATOM 776 O O . ASP A 1 99 ? 14.368 -3.740 15.652 1.00 97.56 99 ASP A O 1
ATOM 780 N N . ASP A 1 100 ? 13.741 -2.415 13.957 1.00 96.94 100 ASP A N 1
ATOM 781 C CA . ASP A 1 100 ? 13.768 -1.151 14.710 1.00 96.94 100 ASP A CA 1
ATOM 782 C C . ASP A 1 100 ? 12.444 -0.808 15.422 1.00 96.94 100 ASP A C 1
ATOM 784 O O . ASP A 1 100 ? 12.334 0.227 16.080 1.00 96.94 100 ASP A O 1
ATOM 788 N N . GLY A 1 101 ? 11.434 -1.677 15.310 1.00 97.12 101 GLY A N 1
ATOM 789 C CA . GLY A 1 101 ? 10.139 -1.514 15.966 1.00 97.12 101 GLY A CA 1
ATOM 790 C C . GLY A 1 101 ? 9.173 -0.547 15.275 1.00 97.12 101 GLY A C 1
ATOM 791 O O . GLY A 1 101 ? 8.056 -0.380 15.767 1.00 97.12 101 GLY A O 1
ATOM 792 N N . THR A 1 102 ? 9.524 0.050 14.129 1.00 95.06 102 THR A N 1
ATOM 793 C CA . THR A 1 102 ? 8.631 0.970 13.401 1.00 95.06 102 THR A CA 1
ATOM 794 C C . THR A 1 102 ? 7.275 0.331 13.096 1.00 95.06 102 THR A C 1
ATOM 796 O O . THR A 1 102 ? 6.241 0.944 13.355 1.00 95.06 102 THR A O 1
ATOM 799 N N . ILE A 1 103 ? 7.255 -0.914 12.604 1.00 95.44 103 ILE A N 1
ATOM 800 C CA . ILE A 1 103 ? 5.998 -1.621 12.298 1.00 95.44 103 ILE A CA 1
ATOM 801 C C . ILE A 1 103 ? 5.135 -1.792 13.553 1.00 95.44 103 ILE A C 1
ATOM 803 O O . ILE A 1 103 ? 3.934 -1.536 13.506 1.00 95.44 103 ILE A O 1
ATOM 807 N N . LYS A 1 104 ? 5.741 -2.196 14.677 1.00 96.56 104 LYS A N 1
ATOM 808 C CA . LYS A 1 104 ? 5.030 -2.359 15.952 1.00 96.56 104 LYS A CA 1
ATOM 809 C C . LYS A 1 104 ? 4.420 -1.033 16.397 1.00 96.56 104 LYS A C 1
ATOM 811 O O . LYS A 1 104 ? 3.246 -0.997 16.733 1.00 96.56 104 LYS A O 1
ATOM 816 N N . ASN A 1 105 ? 5.189 0.050 16.330 1.00 95.56 105 ASN A N 1
ATOM 817 C CA . ASN A 1 105 ? 4.727 1.368 16.749 1.00 95.56 105 ASN A CA 1
ATOM 818 C C . ASN A 1 105 ? 3.538 1.862 15.910 1.00 95.56 105 ASN A C 1
ATOM 820 O O . ASN A 1 105 ? 2.646 2.506 16.453 1.00 95.56 105 ASN A O 1
ATOM 824 N N . GLU A 1 106 ? 3.492 1.572 14.604 1.00 94.69 106 GLU A N 1
ATOM 825 C CA . GLU A 1 106 ? 2.318 1.912 13.784 1.00 94.69 106 GLU A CA 1
ATOM 826 C C . GLU A 1 106 ? 1.090 1.064 14.139 1.00 94.69 106 GLU A C 1
ATOM 828 O O . GLU A 1 106 ? -0.017 1.593 14.200 1.00 94.69 106 GLU A O 1
ATOM 833 N N . LEU A 1 107 ? 1.274 -0.228 14.429 1.00 95.12 107 LEU A N 1
ATOM 834 C CA . LEU A 1 107 ? 0.183 -1.085 14.901 1.00 95.12 107 LEU A CA 1
ATOM 835 C C . LEU A 1 107 ? -0.343 -0.637 16.270 1.00 95.12 107 LEU A C 1
ATOM 837 O O . LEU A 1 107 ? -1.553 -0.540 16.452 1.00 95.12 107 LEU A O 1
ATOM 841 N N . ASP A 1 108 ? 0.547 -0.307 17.205 1.00 95.88 108 ASP A N 1
ATOM 842 C CA . ASP A 1 108 ? 0.183 0.155 18.546 1.00 95.88 108 ASP A CA 1
ATOM 843 C C . ASP A 1 108 ? -0.627 1.453 18.502 1.00 95.88 108 ASP A C 1
ATOM 845 O O . ASP A 1 108 ? -1.559 1.610 19.286 1.00 95.88 108 ASP A O 1
ATOM 849 N N . LYS A 1 109 ? -0.312 2.378 17.583 1.00 93.06 109 LYS A N 1
ATOM 850 C CA . LYS A 1 109 ? -1.109 3.601 17.399 1.00 93.06 109 LYS A CA 1
ATOM 851 C C . LYS A 1 109 ? -2.545 3.289 17.002 1.00 93.06 109 LYS A C 1
ATOM 853 O O . LYS A 1 109 ? -3.428 4.012 17.426 1.00 93.06 109 LYS A O 1
ATOM 858 N N . ILE A 1 110 ? -2.771 2.261 16.189 1.00 92.50 110 ILE A N 1
ATOM 859 C CA . ILE A 1 110 ? -4.116 1.877 15.742 1.00 92.50 110 ILE A CA 1
ATOM 860 C C . ILE A 1 110 ? -4.854 1.129 16.855 1.00 92.50 110 ILE A C 1
ATOM 862 O O . ILE A 1 110 ? -6.017 1.405 17.119 1.00 92.50 110 ILE A O 1
ATOM 866 N N . ILE A 1 111 ? -4.181 0.184 17.516 1.00 91.50 111 ILE A N 1
ATOM 867 C CA . ILE A 1 111 ? -4.800 -0.678 18.531 1.00 91.50 111 ILE A CA 1
ATOM 868 C C . ILE A 1 111 ? -5.132 0.106 19.807 1.00 91.50 111 ILE A C 1
ATOM 870 O O . ILE A 1 111 ? -6.185 -0.112 20.393 1.00 91.50 111 ILE A O 1
ATOM 874 N N . ASN A 1 112 ? -4.260 1.027 20.224 1.00 90.44 112 ASN A N 1
ATOM 875 C CA . ASN A 1 112 ? -4.412 1.783 21.473 1.00 90.44 112 ASN A CA 1
ATOM 876 C C . ASN A 1 112 ? -5.110 3.142 21.284 1.00 90.44 112 ASN A C 1
ATOM 878 O O . ASN A 1 112 ? -5.076 3.975 22.184 1.00 90.44 112 ASN A O 1
ATOM 882 N N . GLN A 1 113 ? -5.708 3.396 20.116 1.00 70.06 113 GLN A N 1
ATOM 883 C CA . GLN A 1 113 ? -6.625 4.527 19.902 1.00 70.06 113 GLN A CA 1
ATOM 884 C C . GLN A 1 113 ? -8.031 4.272 20.476 1.00 70.06 113 GLN A C 1
ATOM 886 O O . GLN A 1 113 ? -8.915 5.112 20.307 1.00 70.06 113 GLN A O 1
ATOM 891 N N . VAL A 1 114 ? -8.223 3.123 21.134 1.00 52.94 114 VAL A N 1
ATOM 892 C CA . VAL A 1 114 ? -9.452 2.703 21.820 1.00 52.94 114 VAL A CA 1
ATOM 893 C C . VAL A 1 114 ? -9.440 3.157 23.274 1.00 52.94 114 VAL A C 1
ATOM 895 O O . VAL A 1 114 ? -8.415 2.918 23.951 1.00 52.94 114 VAL A O 1
#

Secondary structure (DSSP, 8-state):
-EETHHHHHHHHHHHHHT-SEEEEES---B-TT-TT-S-GGGTBGGGT--SSSEEEEEEESS---TTSTTBTHHHHTTTT-TTEEEEEESS--HHHHHHTSHHHHHHHHHHTT-

Foldseek 3Di:
DEEACGLLVQQQCCLVVLDAEGEYELYQQAQPPDPPPPDPCRRHSLNRHDQRHAYEYEAEPQDPDPPDSSHRVSLVSNPPRPSYDYDYDHDDDVVCCVVVCVVVVVVCVVVVVD

Organism: Trichodesmium erythraeum (strain IMS101) (NCBI:txid203124)

Radius of gyration: 13.8 Å; chains: 1; bounding box: 30×26×40 Å

pLDDT: mean 94.51, std 6.4, range [52.94, 98.56]

Sequence (114 aa):
MGVSSGGYAAILFGSLCHITNVISFIPRTNLKGIRGIVDNKYENLKNIINNDTDYLLYGDLSVKDKNHNHHISQCENLEGFSSIKIVKKISLDMKKLRDDGTIKNELDKIINQV